Protein AF-A0A382FS19-F1 (afdb_monomer_lite)

Organism: NCBI:txid408172

Structure (mmCIF, N/CA/C/O backbone):
data_AF-A0A382FS19-F1
#
_entry.id   AF-A0A382FS19-F1
#
loop_
_atom_site.group_PDB
_atom_site.id
_atom_site.type_symbol
_atom_site.label_atom_id
_atom_site.label_alt_id
_atom_site.label_comp_id
_atom_site.label_asym_id
_atom_site.label_entity_id
_atom_site.label_seq_id
_atom_site.pdbx_PDB_ins_code
_atom_site.Cartn_x
_atom_site.Cartn_y
_atom_site.Cartn_z
_atom_site.occupancy
_atom_site.B_iso_or_equiv
_atom_site.auth_seq_id
_atom_site.auth_comp_id
_atom_site.auth_asym_id
_atom_site.auth_atom_id
_atom_site.pdbx_PDB_model_num
ATOM 1 N N . MET A 1 1 ? -12.983 11.251 -17.176 1.00 45.72 1 MET A N 1
ATOM 2 C CA . MET A 1 1 ? -12.770 11.541 -15.738 1.00 45.72 1 MET A CA 1
ATOM 3 C C . MET A 1 1 ? -11.297 11.350 -15.413 1.00 45.72 1 MET A C 1
ATOM 5 O O . MET A 1 1 ? -10.741 10.334 -15.815 1.00 45.72 1 MET A O 1
ATOM 9 N N . ALA A 1 2 ? -10.651 12.305 -14.741 1.00 53.81 2 ALA A N 1
ATOM 10 C CA . ALA A 1 2 ? -9.251 12.159 -14.339 1.00 53.81 2 ALA A CA 1
ATOM 11 C C . ALA A 1 2 ? -9.117 11.012 -13.322 1.00 53.81 2 ALA A C 1
ATOM 13 O O . ALA A 1 2 ? -9.805 10.996 -12.300 1.00 53.81 2 ALA A O 1
ATOM 14 N N . LYS A 1 3 ? -8.263 10.024 -13.606 1.00 68.75 3 LYS A N 1
ATOM 15 C CA . LYS A 1 3 ? -8.025 8.901 -12.692 1.00 68.75 3 LYS A CA 1
ATOM 16 C C . LYS A 1 3 ? -7.316 9.431 -11.441 1.00 68.75 3 LYS A C 1
ATOM 18 O O . LYS A 1 3 ? -6.221 9.975 -11.552 1.00 68.75 3 LYS A O 1
ATOM 23 N N . LYS A 1 4 ? -7.919 9.277 -10.254 1.00 79.94 4 LYS A N 1
ATOM 24 C CA . LYS A 1 4 ? -7.267 9.653 -8.985 1.00 79.94 4 LYS A CA 1
ATOM 25 C C . LYS A 1 4 ? -6.001 8.806 -8.797 1.00 79.94 4 LYS A C 1
ATOM 27 O O . LYS A 1 4 ? -6.056 7.576 -8.875 1.00 79.94 4 LYS A O 1
ATOM 32 N N . LEU A 1 5 ? -4.860 9.459 -8.578 1.00 88.75 5 LEU A N 1
ATOM 33 C CA . LEU A 1 5 ? -3.578 8.789 -8.357 1.00 88.75 5 LEU A CA 1
ATOM 34 C C . LEU A 1 5 ? -3.433 8.394 -6.885 1.00 88.75 5 LEU A C 1
ATOM 36 O O . LEU A 1 5 ? -3.767 9.160 -5.985 1.00 88.75 5 LEU A O 1
ATOM 40 N N . SER A 1 6 ? -2.927 7.186 -6.633 1.00 88.56 6 SER A N 1
ATOM 41 C CA . SER A 1 6 ? -2.484 6.794 -5.295 1.00 88.56 6 SER A CA 1
ATOM 42 C C . SER A 1 6 ? -1.213 7.559 -4.916 1.00 88.56 6 SER A C 1
ATOM 44 O O . SER A 1 6 ? -0.484 8.024 -5.790 1.00 88.56 6 SER A O 1
ATOM 46 N N . LYS A 1 7 ? -0.896 7.618 -3.614 1.00 90.69 7 LYS A N 1
ATOM 47 C CA . LYS A 1 7 ? 0.383 8.165 -3.127 1.00 90.69 7 LYS A CA 1
ATOM 48 C C . LYS A 1 7 ? 1.582 7.539 -3.853 1.00 90.69 7 LYS A C 1
ATOM 50 O O . LYS A 1 7 ? 2.447 8.261 -4.329 1.00 90.69 7 LYS A O 1
ATOM 55 N N . SER A 1 8 ? 1.578 6.212 -4.016 1.00 91.06 8 SER A N 1
ATOM 56 C CA . SER A 1 8 ? 2.614 5.488 -4.762 1.00 91.06 8 SER A CA 1
ATOM 57 C C . SER A 1 8 ? 2.730 5.950 -6.215 1.00 91.06 8 SER A C 1
ATOM 59 O O . SER A 1 8 ? 3.830 6.240 -6.661 1.00 91.06 8 SER A O 1
ATOM 61 N N . ARG A 1 9 ? 1.609 6.117 -6.930 1.00 93.38 9 ARG A N 1
ATOM 62 C CA . ARG A 1 9 ? 1.605 6.605 -8.319 1.00 93.38 9 ARG A CA 1
ATOM 63 C C . ARG A 1 9 ? 2.104 8.045 -8.439 1.00 93.38 9 ARG A C 1
ATOM 65 O O . ARG A 1 9 ? 2.782 8.364 -9.408 1.00 93.38 9 ARG A O 1
ATOM 72 N N . ILE A 1 10 ? 1.802 8.911 -7.468 1.00 95.44 10 ILE A N 1
ATOM 73 C CA . ILE A 1 10 ? 2.355 10.275 -7.430 1.00 95.44 10 ILE A CA 1
ATOM 74 C C . ILE A 1 10 ? 3.883 10.209 -7.345 1.00 95.44 10 ILE A C 1
ATOM 76 O O . ILE A 1 10 ? 4.559 10.819 -8.167 1.00 95.44 10 ILE A O 1
ATOM 80 N N . ILE A 1 11 ? 4.421 9.413 -6.415 1.00 96.50 11 ILE A N 1
ATOM 81 C CA . ILE A 1 11 ? 5.870 9.209 -6.282 1.00 96.50 11 ILE A CA 1
ATOM 82 C C . ILE A 1 11 ? 6.460 8.622 -7.573 1.00 96.50 11 ILE A C 1
ATOM 84 O O . ILE A 1 11 ? 7.462 9.139 -8.064 1.00 96.50 11 ILE A O 1
ATOM 88 N N . SER A 1 12 ? 5.822 7.610 -8.174 1.00 95.69 12 SER A N 1
ATOM 89 C CA . SER A 1 12 ? 6.262 7.056 -9.461 1.00 95.69 12 SER A CA 1
ATOM 90 C C . SER A 1 12 ? 6.327 8.124 -10.553 1.00 95.69 12 SER A C 1
ATOM 92 O O . SER A 1 12 ? 7.272 8.131 -11.334 1.00 95.69 12 SER A O 1
ATOM 94 N N . GLY A 1 13 ? 5.353 9.039 -10.597 1.00 96.25 13 GLY A N 1
ATOM 95 C CA . GLY A 1 13 ? 5.315 10.146 -11.553 1.00 96.25 13 GLY A CA 1
ATOM 96 C C . GLY A 1 13 ? 6.402 11.193 -11.327 1.00 96.25 13 GLY A C 1
ATOM 97 O O . GLY A 1 13 ? 6.970 11.676 -12.303 1.00 96.25 13 GLY A O 1
ATOM 98 N N . LEU A 1 14 ? 6.725 11.490 -10.063 1.00 97.06 14 LEU A N 1
ATOM 99 C CA . LEU A 1 14 ? 7.843 12.368 -9.700 1.00 97.06 14 LEU A CA 1
ATOM 100 C C . LEU A 1 14 ? 9.195 11.771 -1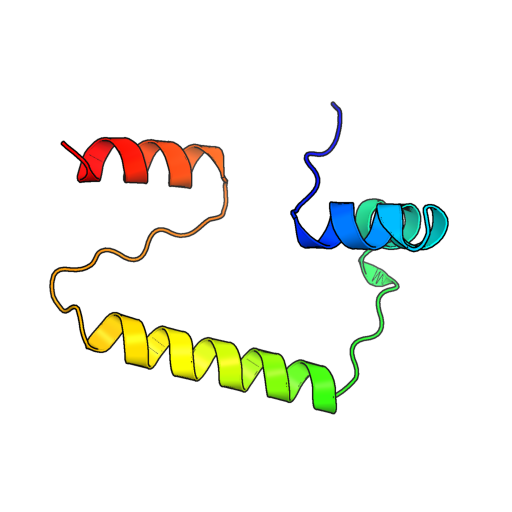0.114 1.00 97.06 14 LEU A C 1
ATOM 102 O O . LEU A 1 14 ? 10.086 12.506 -10.524 1.00 97.06 14 LEU A O 1
ATOM 106 N N . GLN A 1 15 ? 9.344 10.446 -10.035 1.00 96.50 15 GLN A N 1
ATOM 107 C CA . GLN A 1 15 ? 10.554 9.753 -10.486 1.00 96.50 15 GLN A CA 1
ATOM 108 C C . GLN A 1 15 ? 10.622 9.642 -12.013 1.00 96.50 15 GLN A C 1
ATOM 110 O O . GLN A 1 15 ? 11.671 9.852 -12.615 1.00 96.50 15 GLN A O 1
ATOM 115 N N . CYS A 1 16 ? 9.514 9.255 -12.648 1.00 96.88 16 CYS A N 1
ATOM 116 C CA . CYS A 1 16 ? 9.440 9.032 -14.083 1.00 96.88 16 CYS A CA 1
ATOM 117 C C . CYS A 1 16 ? 7.987 9.089 -14.574 1.00 96.88 16 CYS A C 1
ATOM 119 O O . CYS A 1 16 ? 7.177 8.193 -14.326 1.00 96.88 16 CYS A O 1
ATOM 121 N N . VAL A 1 17 ? 7.667 10.095 -15.388 1.00 95.88 17 VAL A N 1
ATOM 122 C CA . VAL A 1 17 ? 6.317 10.262 -15.957 1.00 95.88 17 VAL A CA 1
ATOM 123 C C . VAL A 1 17 ? 5.899 9.059 -16.815 1.00 95.88 17 VAL A C 1
ATOM 125 O O . VAL A 1 17 ? 4.741 8.639 -16.774 1.00 95.88 17 VAL A O 1
ATOM 128 N N . LYS A 1 18 ? 6.841 8.439 -17.546 1.00 96.31 18 LYS A N 1
ATOM 129 C CA . LYS A 1 18 ? 6.563 7.218 -18.326 1.00 96.31 18 LYS A CA 1
ATOM 130 C C . LYS A 1 18 ? 6.169 6.048 -17.423 1.00 96.31 18 LYS A C 1
ATOM 132 O O . LYS A 1 18 ? 5.250 5.313 -17.769 1.00 96.31 18 LYS A O 1
ATOM 137 N N . ARG A 1 19 ? 6.803 5.895 -16.255 1.00 95.19 19 ARG A N 1
ATOM 138 C CA . ARG A 1 19 ? 6.437 4.861 -15.275 1.00 95.19 19 ARG A CA 1
ATOM 139 C C . ARG A 1 19 ? 4.997 5.049 -14.799 1.00 95.19 19 ARG A C 1
ATOM 141 O O . ARG A 1 19 ? 4.214 4.105 -14.870 1.00 95.19 19 ARG A O 1
ATOM 148 N N . LEU A 1 20 ? 4.622 6.271 -14.413 1.00 95.75 20 LEU A N 1
ATOM 149 C CA . LEU A 1 20 ? 3.241 6.599 -14.042 1.00 95.75 20 LEU A CA 1
ATOM 150 C C . LEU A 1 20 ? 2.246 6.250 -15.160 1.00 95.75 20 LEU A C 1
ATOM 152 O O . LEU A 1 20 ? 1.205 5.649 -14.891 1.00 95.75 20 LEU A O 1
ATOM 156 N N . HIS A 1 21 ? 2.566 6.593 -16.412 1.00 94.88 21 HIS A N 1
ATOM 157 C CA . HIS A 1 21 ? 1.719 6.255 -17.556 1.00 94.88 21 HIS A CA 1
ATOM 158 C C . HIS A 1 21 ? 1.474 4.739 -17.655 1.00 94.88 21 HIS A C 1
ATOM 160 O O . HIS A 1 21 ? 0.323 4.308 -17.769 1.00 94.88 21 HIS A O 1
ATOM 166 N N . GLN A 1 22 ? 2.528 3.923 -17.545 1.00 95.38 22 GLN A N 1
ATOM 167 C CA . GLN A 1 22 ? 2.403 2.462 -17.580 1.00 95.38 22 GLN A CA 1
ATOM 168 C C . GLN A 1 22 ? 1.568 1.930 -16.407 1.00 95.38 22 GLN A C 1
ATOM 170 O O . GLN A 1 22 ? 0.644 1.148 -16.624 1.00 95.38 22 GLN A O 1
ATOM 175 N N . GLU A 1 23 ? 1.816 2.402 -15.183 1.00 93.38 23 GLU A N 1
ATOM 176 C CA . GLU A 1 23 ? 1.072 1.980 -13.986 1.00 93.38 23 GLU A CA 1
ATOM 177 C C . GLU A 1 23 ? -0.424 2.337 -14.053 1.00 93.38 23 GLU A C 1
ATOM 179 O O . GLU A 1 23 ? -1.261 1.667 -13.437 1.00 93.38 23 GLU A O 1
ATOM 184 N N . VAL A 1 24 ? -0.781 3.414 -14.758 1.00 93.50 24 VAL A N 1
ATOM 185 C CA . VAL A 1 24 ? -2.160 3.901 -14.875 1.00 93.50 24 VAL A CA 1
ATOM 186 C C . VAL A 1 24 ? -2.913 3.234 -16.020 1.00 93.50 24 VAL A C 1
ATOM 188 O O . VAL A 1 24 ? -4.045 2.790 -15.797 1.00 93.50 24 VAL A O 1
ATOM 191 N N . TYR A 1 25 ? -2.325 3.183 -17.213 1.00 94.00 25 TYR A N 1
ATOM 192 C CA . TYR A 1 25 ? -3.018 2.772 -18.439 1.00 94.00 25 TYR A CA 1
ATOM 193 C C . TYR A 1 25 ? -2.699 1.337 -18.866 1.00 94.00 25 TYR A C 1
ATOM 195 O O . TYR A 1 25 ? -3.488 0.726 -19.584 1.00 94.00 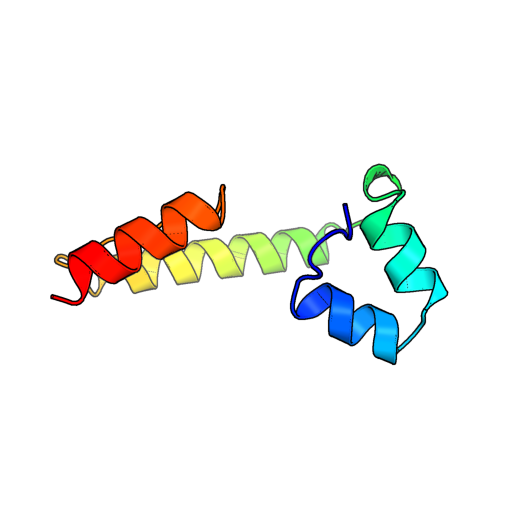25 TYR A O 1
ATOM 203 N N . HIS A 1 26 ? -1.597 0.762 -18.382 1.00 94.69 26 HIS A N 1
ATOM 204 C CA . HIS A 1 26 ? -1.159 -0.588 -18.739 1.00 94.69 26 HIS A CA 1
ATOM 205 C C . HIS A 1 26 ? -0.756 -1.436 -17.516 1.00 94.69 26 HIS A C 1
ATOM 207 O O . HIS A 1 26 ? 0.300 -2.068 -17.544 1.00 94.69 26 HIS A O 1
ATOM 213 N N . PRO A 1 27 ? -1.582 -1.517 -16.453 1.00 90.81 27 PRO A N 1
ATOM 214 C CA . PRO A 1 27 ? -1.207 -2.195 -15.207 1.00 90.81 27 PRO A CA 1
ATOM 215 C C . PRO A 1 27 ? -0.895 -3.687 -15.389 1.00 90.81 27 PRO A C 1
ATOM 217 O O . PRO A 1 27 ? -0.078 -4.226 -14.660 1.00 90.81 27 PRO A O 1
ATOM 220 N N . LYS A 1 28 ? -1.489 -4.343 -16.395 1.00 93.69 28 LYS A N 1
ATOM 221 C CA . LYS A 1 28 ? -1.227 -5.756 -16.724 1.00 93.69 28 LYS A CA 1
ATOM 222 C C . LYS A 1 28 ? 0.197 -6.029 -17.230 1.00 93.69 28 LYS A C 1
ATOM 224 O O . LYS A 1 28 ? 0.563 -7.185 -17.362 1.00 93.69 28 LYS A O 1
ATOM 229 N N . ARG A 1 29 ? 0.965 -4.987 -17.568 1.00 94.06 29 ARG A N 1
ATOM 230 C CA . ARG A 1 29 ? 2.376 -5.099 -17.972 1.00 94.06 29 ARG A CA 1
ATOM 231 C C . ARG A 1 29 ? 3.337 -5.012 -16.787 1.00 94.06 29 ARG A C 1
ATOM 233 O O . ARG A 1 29 ? 4.540 -5.061 -16.999 1.00 94.06 29 ARG A O 1
ATOM 240 N N . ALA A 1 30 ? 2.832 -4.768 -15.578 1.00 90.00 30 ALA A N 1
ATOM 241 C CA . ALA A 1 30 ? 3.678 -4.758 -14.400 1.00 90.00 30 ALA A CA 1
ATOM 242 C C . ALA A 1 30 ? 4.172 -6.181 -14.131 1.00 90.00 30 ALA A C 1
ATOM 244 O O . ALA A 1 30 ? 3.368 -7.104 -14.030 1.00 90.00 30 ALA A O 1
ATOM 245 N N . GLU A 1 31 ? 5.484 -6.326 -14.002 1.00 92.25 31 GLU A N 1
ATOM 246 C CA . GLU A 1 31 ? 6.117 -7.547 -13.523 1.00 92.25 31 GLU A CA 1
ATOM 247 C C . GLU A 1 31 ? 6.467 -7.338 -12.053 1.00 92.25 31 GLU A C 1
ATOM 249 O O . GLU A 1 31 ? 7.090 -6.337 -11.684 1.00 92.25 31 GLU A O 1
ATOM 254 N N . ILE A 1 32 ? 6.014 -8.256 -11.207 1.00 90.25 32 ILE A N 1
ATOM 255 C CA . ILE A 1 32 ? 6.315 -8.269 -9.780 1.00 90.25 32 ILE A CA 1
ATOM 256 C C . ILE A 1 32 ? 7.172 -9.506 -9.554 1.00 90.25 32 ILE A C 1
ATOM 258 O O . ILE A 1 32 ? 6.801 -10.596 -9.973 1.00 90.25 32 ILE A O 1
ATOM 262 N N . SER A 1 33 ? 8.350 -9.328 -8.960 1.00 95.12 33 SER A N 1
ATOM 263 C CA . SER A 1 33 ? 9.210 -10.462 -8.632 1.00 95.12 33 SER A CA 1
ATOM 264 C C . SER A 1 33 ? 8.653 -11.233 -7.439 1.00 95.12 33 SER A C 1
ATOM 266 O O . SER A 1 33 ? 8.087 -10.622 -6.530 1.00 95.12 33 SER A O 1
ATOM 268 N N . ASP A 1 34 ? 8.920 -12.537 -7.377 1.00 97.00 34 ASP A N 1
ATOM 269 C CA . ASP A 1 34 ? 8.533 -13.393 -6.245 1.00 97.00 34 ASP A CA 1
ATOM 270 C C . ASP A 1 34 ? 8.991 -12.812 -4.899 1.00 97.00 34 ASP A C 1
ATOM 272 O O . ASP A 1 34 ? 8.243 -12.789 -3.925 1.00 97.00 34 ASP A O 1
ATOM 276 N N . ALA A 1 35 ? 10.206 -12.256 -4.851 1.00 97.44 35 ALA A N 1
ATOM 277 C CA . ALA A 1 35 ? 10.725 -11.588 -3.659 1.00 97.44 35 ALA A CA 1
ATOM 278 C C . ALA A 1 35 ? 9.857 -10.387 -3.236 1.00 97.44 35 ALA A C 1
ATOM 280 O O . ALA A 1 35 ? 9.631 -10.164 -2.048 1.00 97.44 35 ALA A O 1
ATOM 281 N N . THR A 1 36 ? 9.342 -9.618 -4.200 1.00 94.50 36 THR A N 1
ATOM 282 C CA . THR A 1 36 ? 8.447 -8.486 -3.924 1.00 94.50 36 THR A CA 1
ATOM 283 C C . THR A 1 36 ? 7.074 -8.972 -3.456 1.00 94.50 36 THR A C 1
ATOM 285 O O . THR A 1 36 ? 6.521 -8.406 -2.512 1.00 94.50 36 THR A O 1
ATOM 288 N N . GLU A 1 37 ? 6.535 -10.036 -4.057 1.00 95.88 37 GLU A N 1
ATOM 289 C CA . GLU A 1 37 ? 5.273 -10.643 -3.611 1.00 95.88 37 GLU A CA 1
ATOM 290 C C . GLU A 1 37 ? 5.369 -11.165 -2.174 1.00 95.88 37 GLU A C 1
ATOM 292 O O . GLU A 1 37 ? 4.467 -10.923 -1.370 1.00 95.88 37 GLU A O 1
ATOM 297 N N . GLN A 1 38 ? 6.487 -11.800 -1.815 1.00 97.56 38 GLN A N 1
ATOM 298 C CA . GLN A 1 38 ? 6.743 -12.269 -0.451 1.00 97.56 38 GLN A CA 1
ATOM 299 C C . GLN A 1 38 ? 6.766 -11.119 0.564 1.00 97.56 38 GLN A C 1
ATOM 301 O O . GLN A 1 38 ? 6.176 -11.238 1.639 1.00 97.56 38 GLN A O 1
ATOM 306 N N . ILE A 1 39 ? 7.382 -9.985 0.216 1.00 97.06 39 ILE A N 1
ATOM 307 C CA . ILE A 1 39 ? 7.384 -8.786 1.069 1.00 97.06 39 ILE A CA 1
ATOM 308 C C . ILE A 1 39 ? 5.956 -8.255 1.266 1.00 97.06 39 ILE A C 1
ATOM 310 O O . ILE A 1 39 ? 5.583 -7.891 2.383 1.00 97.06 39 ILE A O 1
ATOM 314 N N . PHE A 1 40 ? 5.129 -8.232 0.215 1.00 94.44 40 PHE A N 1
ATOM 315 C CA . PHE A 1 40 ? 3.725 -7.824 0.342 1.00 94.44 40 PHE A CA 1
ATOM 316 C C . PHE A 1 40 ? 2.916 -8.787 1.211 1.00 94.44 40 PHE A C 1
ATOM 318 O O . PHE A 1 40 ? 2.157 -8.337 2.069 1.00 94.44 40 PHE A O 1
ATOM 325 N N . ALA A 1 41 ? 3.104 -10.095 1.031 1.00 97.31 41 ALA A N 1
ATOM 326 C CA . ALA A 1 41 ? 2.440 -11.110 1.840 1.00 97.31 41 ALA A CA 1
ATOM 327 C C . ALA A 1 41 ? 2.802 -10.966 3.325 1.00 97.31 41 ALA A C 1
ATOM 329 O O . ALA A 1 41 ? 1.909 -10.944 4.173 1.00 97.31 41 ALA A O 1
ATOM 330 N N . GLN A 1 42 ? 4.087 -10.775 3.634 1.00 98.06 42 GLN A N 1
ATOM 331 C CA . GLN A 1 42 ? 4.543 -10.512 4.998 1.00 98.06 42 GLN A CA 1
ATOM 332 C C . GLN A 1 42 ? 3.917 -9.231 5.569 1.00 98.06 42 GLN A C 1
ATOM 334 O O . GLN A 1 42 ? 3.459 -9.223 6.711 1.00 98.06 42 GLN A O 1
ATOM 339 N N . GLY A 1 43 ? 3.852 -8.157 4.777 1.00 96.56 43 GLY A N 1
ATOM 340 C CA . GLY A 1 43 ? 3.197 -6.912 5.182 1.00 96.56 43 GLY A CA 1
ATOM 341 C C . GLY A 1 43 ? 1.718 -7.102 5.532 1.00 96.56 43 GLY A C 1
ATOM 342 O O . GLY A 1 43 ? 1.263 -6.582 6.550 1.00 96.56 43 GLY A O 1
ATOM 343 N N . ASN A 1 44 ? 0.987 -7.889 4.738 1.00 95.62 44 ASN A N 1
ATOM 344 C CA . ASN A 1 44 ? -0.416 -8.212 5.010 1.00 95.62 44 ASN A CA 1
ATOM 345 C C . ASN A 1 44 ? -0.565 -9.009 6.313 1.00 95.62 44 ASN A C 1
ATOM 347 O O . ASN A 1 44 ? -1.377 -8.639 7.154 1.00 95.62 44 ASN A O 1
ATOM 351 N N . GLN A 1 45 ? 0.276 -10.026 6.529 1.00 97.75 45 GLN A N 1
ATOM 352 C CA . GLN A 1 45 ? 0.263 -10.822 7.763 1.00 97.75 45 GLN A CA 1
ATOM 353 C C . GLN A 1 45 ? 0.502 -9.962 9.010 1.00 97.75 45 GLN A C 1
ATOM 355 O O . GLN A 1 45 ? -0.191 -10.111 10.016 1.00 97.75 45 GLN A O 1
ATOM 360 N N . ILE A 1 46 ? 1.465 -9.037 8.951 1.00 97.38 46 ILE A N 1
ATOM 361 C CA . ILE A 1 46 ? 1.718 -8.097 10.051 1.00 97.38 46 ILE A CA 1
ATOM 362 C C . ILE A 1 46 ? 0.511 -7.173 10.259 1.00 97.38 46 ILE A C 1
ATOM 364 O O . ILE A 1 46 ? 0.140 -6.906 11.401 1.00 97.38 46 ILE A O 1
ATOM 368 N N . GLY A 1 47 ? -0.116 -6.703 9.178 1.00 94.62 47 GLY A N 1
ATOM 369 C CA . GLY A 1 47 ? -1.333 -5.892 9.239 1.00 94.62 47 GLY A CA 1
ATOM 370 C C . GLY A 1 47 ? -2.490 -6.608 9.939 1.00 94.62 47 GLY A C 1
ATOM 371 O O . GLY A 1 47 ? -3.141 -6.015 10.802 1.00 94.62 47 GLY A O 1
ATOM 372 N N . ASP A 1 48 ? -2.694 -7.889 9.635 1.00 94.88 48 ASP A N 1
ATOM 373 C CA . ASP A 1 48 ? -3.724 -8.717 10.268 1.00 94.88 48 ASP A CA 1
ATOM 374 C C . ASP A 1 48 ? -3.461 -8.886 11.769 1.00 94.88 48 ASP A C 1
ATOM 376 O O . ASP A 1 48 ? -4.361 -8.685 12.589 1.00 94.88 48 ASP A O 1
ATOM 380 N N . LEU A 1 49 ? -2.213 -9.184 12.148 1.00 96.44 49 LEU A N 1
ATOM 381 C CA . LEU A 1 49 ? -1.806 -9.283 13.553 1.00 96.44 49 LEU A CA 1
ATOM 382 C C . LEU A 1 49 ? -1.985 -7.955 14.297 1.00 96.44 49 LEU A C 1
ATOM 384 O O . LEU A 1 49 ? -2.439 -7.949 15.440 1.00 96.44 49 LEU A O 1
ATOM 388 N N . ALA A 1 50 ? -1.660 -6.830 13.658 1.00 95.31 50 ALA A N 1
ATOM 389 C CA . ALA A 1 50 ? -1.857 -5.509 14.243 1.00 95.31 50 ALA A CA 1
ATOM 390 C C . ALA A 1 50 ? -3.345 -5.224 14.492 1.00 95.31 50 ALA A C 1
ATOM 392 O O . ALA A 1 50 ? -3.690 -4.727 15.560 1.00 95.31 50 ALA A O 1
ATOM 393 N N . CYS A 1 51 ? -4.233 -5.591 13.562 1.00 94.81 51 CYS A N 1
ATOM 394 C CA . CYS A 1 51 ? -5.678 -5.433 13.748 1.00 94.81 51 CYS A CA 1
ATOM 395 C C . CYS A 1 51 ? -6.200 -6.263 14.931 1.00 94.81 51 CYS A C 1
ATOM 397 O O . CYS A 1 51 ? -7.027 -5.774 15.698 1.00 94.81 51 CYS A O 1
ATOM 399 N N . GLN A 1 52 ? -5.679 -7.478 15.138 1.00 95.44 52 GLN A N 1
ATOM 400 C CA . GLN A 1 52 ? -6.066 -8.337 16.269 1.00 95.44 52 GLN A CA 1
ATOM 401 C C . GLN A 1 52 ? -5.740 -7.723 17.641 1.00 95.44 52 GLN A C 1
ATOM 403 O O . GLN A 1 52 ? -6.417 -8.036 18.619 1.00 95.44 52 GLN A O 1
ATOM 408 N N . GLN A 1 53 ? -4.750 -6.826 17.730 1.00 96.50 53 GLN A N 1
ATOM 409 C CA . GLN A 1 53 ? -4.430 -6.108 18.975 1.00 96.50 53 GLN A CA 1
ATOM 410 C C . GLN A 1 53 ? -5.493 -5.065 19.360 1.00 96.50 53 GLN A C 1
ATOM 412 O O . GLN A 1 53 ? -5.506 -4.586 20.493 1.00 96.50 53 GLN A O 1
ATOM 417 N N . PHE A 1 54 ? -6.401 -4.723 18.443 1.00 94.31 54 PHE A N 1
ATOM 418 C CA . PHE A 1 54 ? -7.487 -3.774 18.663 1.00 94.31 54 PHE A CA 1
ATOM 419 C C . PHE A 1 54 ? -8.832 -4.478 18.439 1.00 94.31 54 PHE A C 1
ATOM 421 O O . PHE A 1 54 ? -9.457 -4.284 17.399 1.00 94.31 54 PHE A O 1
ATOM 428 N N . PRO A 1 55 ? -9.319 -5.280 19.407 1.00 90.12 55 PRO A N 1
ATOM 429 C CA . PRO A 1 55 ? -10.506 -6.126 19.227 1.00 90.12 55 PRO A CA 1
ATOM 430 C C . PRO A 1 55 ? -11.803 -5.343 18.975 1.00 90.12 55 PRO A C 1
ATOM 432 O O . PRO A 1 55 ? -12.749 -5.885 18.415 1.00 90.12 55 PRO A O 1
ATOM 435 N N . ASN A 1 56 ? -11.840 -4.063 19.358 1.00 92.44 56 ASN A N 1
ATOM 436 C CA . ASN A 1 56 ? -12.961 -3.156 19.090 1.00 92.44 56 ASN A CA 1
ATOM 437 C C . ASN A 1 56 ? -12.739 -2.293 17.833 1.00 92.44 56 ASN A C 1
ATOM 439 O O . ASN A 1 56 ? -13.552 -1.423 17.526 1.00 92.44 56 ASN A O 1
ATOM 443 N N . GLY A 1 57 ? -11.614 -2.476 17.140 1.00 92.62 57 GLY A N 1
ATOM 444 C CA . GLY A 1 57 ? -11.303 -1.780 15.901 1.00 92.62 57 GLY A CA 1
ATOM 445 C C . GLY A 1 57 ? -12.149 -2.308 14.745 1.00 92.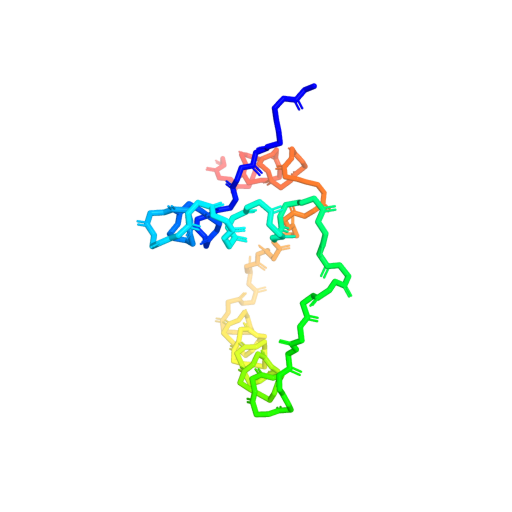62 57 GLY A C 1
ATOM 446 O O . GLY A 1 57 ? -12.446 -3.497 14.659 1.00 92.62 57 GLY A O 1
ATOM 447 N N . VAL A 1 58 ? -12.516 -1.417 13.825 1.00 93.19 58 VAL A N 1
ATOM 448 C CA . VAL A 1 58 ? -13.234 -1.778 12.598 1.00 93.19 58 VAL A CA 1
ATOM 449 C C . VAL A 1 58 ? -12.295 -1.597 11.414 1.00 93.19 58 VAL A C 1
ATOM 451 O O . VAL A 1 58 ? -11.852 -0.484 11.128 1.00 93.19 58 VAL A O 1
ATOM 454 N N . LEU A 1 59 ? -11.998 -2.688 10.706 1.00 92.88 59 LEU A N 1
ATOM 455 C CA . LEU A 1 59 ? -11.241 -2.623 9.461 1.00 92.88 59 LEU A CA 1
ATOM 456 C C . LEU A 1 59 ? -12.142 -2.084 8.343 1.00 92.88 59 LEU A C 1
ATOM 458 O O . LEU A 1 59 ? -13.147 -2.695 7.982 1.00 92.88 59 LEU A O 1
ATOM 462 N N . ILE A 1 60 ? -11.772 -0.935 7.782 1.00 93.88 60 ILE A N 1
ATOM 463 C CA . ILE A 1 60 ? -12.496 -0.312 6.673 1.00 93.88 60 ILE A CA 1
ATOM 464 C C . ILE A 1 60 ? -11.789 -0.666 5.365 1.00 93.88 60 ILE A C 1
ATOM 466 O O . ILE A 1 60 ? -10.672 -0.211 5.113 1.00 93.88 60 ILE A O 1
ATOM 470 N N . ASP A 1 61 ? -12.455 -1.450 4.513 1.00 90.88 61 ASP A N 1
ATOM 471 C CA . ASP A 1 61 ? -11.973 -1.702 3.154 1.00 90.88 61 ASP A CA 1
ATOM 472 C C . ASP A 1 61 ? -11.951 -0.392 2.353 1.00 90.88 61 ASP A C 1
ATOM 474 O O . ASP A 1 61 ? -12.870 0.428 2.399 1.00 90.88 61 ASP A O 1
ATOM 478 N N . ARG A 1 62 ? -10.868 -0.199 1.605 1.00 84.81 62 ARG A N 1
ATOM 479 C CA . ARG A 1 62 ? -10.612 0.979 0.786 1.00 84.81 62 ARG A CA 1
ATOM 480 C C . ARG A 1 62 ? -11.397 0.975 -0.529 1.00 84.81 62 ARG A C 1
ATOM 482 O O . ARG A 1 62 ? -11.419 2.015 -1.194 1.00 84.81 62 ARG A O 1
ATOM 489 N N . ASN A 1 63 ? -11.972 -0.148 -0.960 1.00 85.38 63 ASN A N 1
ATOM 490 C CA . ASN A 1 63 ? -12.576 -0.259 -2.286 1.00 85.38 63 ASN A CA 1
ATOM 491 C C . ASN A 1 63 ? -14.107 -0.459 -2.238 1.00 85.38 63 ASN A C 1
ATOM 493 O O . ASN A 1 63 ? -14.546 -1.5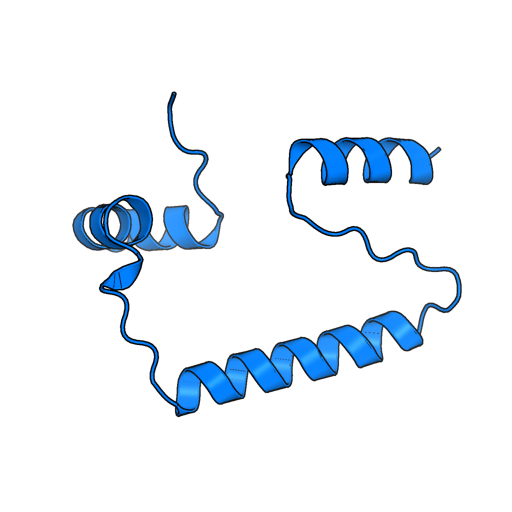14 -1.796 1.00 85.38 63 ASN A O 1
ATOM 497 N N . PRO A 1 64 ? -14.922 0.488 -2.753 1.00 89.38 64 PRO A N 1
ATOM 498 C CA . PRO A 1 64 ? -14.552 1.76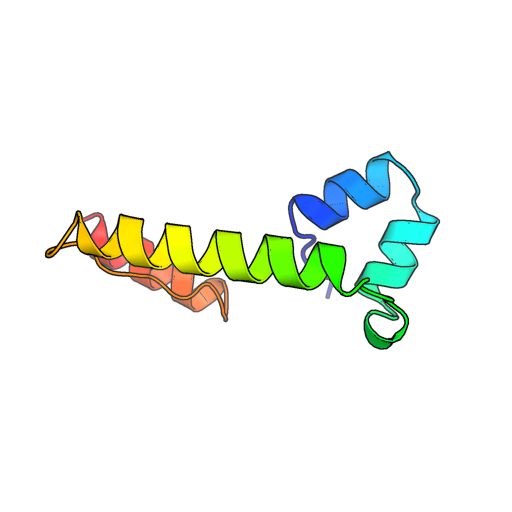3 -3.373 1.00 89.38 64 PRO A CA 1
ATOM 499 C C . PRO A 1 64 ? -14.213 2.853 -2.342 1.00 89.38 64 PRO A C 1
ATOM 501 O O . PRO A 1 64 ? -14.795 2.924 -1.264 1.00 89.38 64 PRO A O 1
ATOM 504 N N . LEU A 1 65 ? -13.322 3.784 -2.713 1.00 87.38 65 LEU A N 1
ATOM 505 C CA . LEU A 1 65 ? -12.848 4.843 -1.803 1.00 87.38 65 LEU A CA 1
ATOM 506 C C . LEU A 1 65 ? -13.987 5.696 -1.226 1.00 87.38 65 LEU A C 1
ATOM 508 O O . LEU A 1 65 ? -13.899 6.152 -0.092 1.00 87.38 65 LEU A O 1
ATOM 512 N N . SER A 1 66 ? -15.048 5.922 -2.000 1.00 91.19 66 SER A N 1
ATOM 513 C CA . SER A 1 66 ? -16.232 6.652 -1.542 1.00 91.19 66 SER A CA 1
ATOM 514 C C . SER A 1 66 ? -16.921 5.967 -0.363 1.00 91.19 66 SER A C 1
ATOM 516 O O . SER A 1 66 ? -17.368 6.642 0.558 1.00 91.19 66 SER A O 1
ATOM 518 N N . GLU A 1 67 ? -16.990 4.637 -0.376 1.00 93.94 67 GLU A N 1
ATOM 519 C CA . GLU A 1 67 ? -17.597 3.874 0.712 1.00 93.94 67 GLU A CA 1
ATOM 520 C C . GLU A 1 67 ? -16.700 3.871 1.951 1.00 93.94 67 GLU A C 1
ATOM 522 O O . GLU A 1 67 ? -17.194 4.066 3.060 1.00 93.94 67 GLU A O 1
ATOM 527 N N . ALA A 1 68 ? -15.386 3.736 1.753 1.00 93.69 68 ALA A N 1
ATOM 528 C CA . ALA A 1 68 ? -14.404 3.799 2.830 1.00 93.69 68 ALA A CA 1
ATOM 529 C C . ALA A 1 68 ? -14.487 5.125 3.604 1.00 93.69 68 ALA A C 1
ATOM 531 O O . ALA A 1 68 ? -14.528 5.134 4.834 1.00 93.69 68 ALA A O 1
ATOM 532 N N . LEU A 1 69 ? -14.556 6.249 2.880 1.00 94.12 69 LEU A N 1
ATOM 533 C CA . LEU A 1 69 ? -14.678 7.582 3.477 1.00 94.12 69 LEU A CA 1
ATOM 534 C C . LEU A 1 69 ? -15.978 7.727 4.273 1.00 94.12 69 LEU A C 1
ATOM 536 O O . LEU A 1 69 ? -15.927 8.132 5.430 1.00 94.12 69 LEU A O 1
ATOM 540 N N . ARG A 1 70 ? -17.116 7.315 3.697 1.00 95.25 70 ARG A N 1
ATOM 541 C CA . ARG A 1 70 ? -18.416 7.355 4.385 1.00 95.25 70 ARG A CA 1
ATOM 542 C C . ARG A 1 70 ? -18.395 6.552 5.690 1.00 95.25 70 ARG A C 1
ATOM 544 O O . ARG A 1 70 ? -18.770 7.077 6.731 1.00 95.25 70 ARG A O 1
ATOM 551 N N . LYS A 1 71 ? -17.916 5.302 5.648 1.00 95.94 71 LYS A N 1
ATOM 552 C CA . LYS A 1 71 ? -17.791 4.443 6.842 1.00 95.94 71 LYS A CA 1
ATOM 553 C C . LYS A 1 71 ? -16.880 5.065 7.900 1.00 95.94 71 LYS A C 1
ATOM 555 O O . LYS A 1 71 ? -17.167 4.973 9.086 1.00 95.94 71 LYS A O 1
ATOM 560 N N . THR A 1 72 ? -15.796 5.709 7.470 1.00 95.19 72 THR A N 1
ATOM 561 C CA . THR A 1 72 ? -14.863 6.381 8.384 1.00 95.19 72 THR A CA 1
ATOM 562 C C . THR A 1 72 ? -15.548 7.543 9.104 1.00 95.19 72 THR A C 1
ATOM 564 O O . THR A 1 72 ? -15.442 7.649 10.320 1.00 95.19 72 THR A O 1
ATOM 567 N N . GLU A 1 73 ? -16.289 8.387 8.381 1.00 96.12 73 GLU A N 1
ATOM 568 C CA . GLU A 1 73 ? -17.051 9.498 8.973 1.00 96.12 73 GLU A CA 1
ATOM 569 C C . GLU A 1 73 ? -18.152 9.030 9.934 1.00 96.12 73 GLU A C 1
ATOM 571 O O . GLU A 1 73 ? -18.425 9.701 10.927 1.00 96.12 73 GLU A O 1
ATOM 576 N N . GLU A 1 74 ? -18.791 7.892 9.656 1.00 95.69 7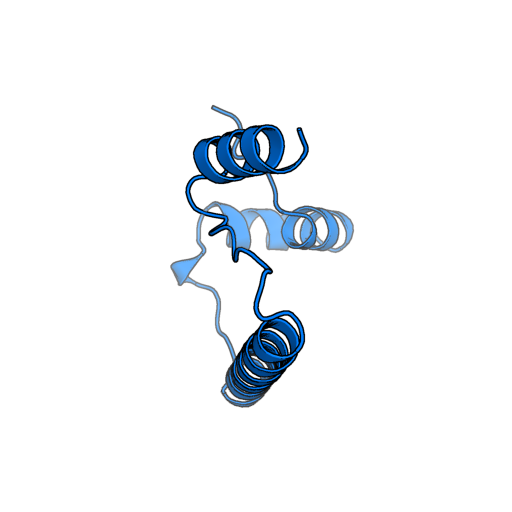4 GLU A N 1
ATOM 577 C CA . GLU A 1 74 ? -19.818 7.305 10.526 1.00 95.69 74 GLU A CA 1
ATOM 578 C C . GLU A 1 74 ? -19.248 6.811 11.861 1.00 95.69 74 GLU A C 1
ATOM 580 O O . GLU A 1 74 ? -19.913 6.952 12.883 1.00 95.69 74 GLU A O 1
ATOM 585 N N . LEU A 1 75 ? -18.027 6.267 11.855 1.00 94.19 75 LEU A N 1
ATOM 586 C CA . LEU A 1 75 ? -17.388 5.657 13.028 1.00 94.19 75 LEU A CA 1
ATOM 587 C C . LEU A 1 75 ? -16.579 6.636 13.893 1.00 94.19 75 LEU A C 1
ATOM 589 O O . LEU A 1 75 ? -16.195 6.282 15.002 1.00 94.19 75 LEU A O 1
ATOM 593 N N . LEU A 1 76 ? -16.286 7.839 13.392 1.00 91.19 76 LEU A N 1
ATOM 594 C CA . LEU A 1 76 ? -15.565 8.883 14.137 1.00 91.19 76 LEU A CA 1
ATOM 595 C C . LEU A 1 76 ? -16.481 9.798 14.972 1.00 91.19 76 LEU A C 1
ATOM 597 O O . LEU A 1 76 ? -15.973 10.696 15.643 1.00 91.19 76 LEU A O 1
ATOM 601 N N . LYS A 1 77 ? -17.801 9.615 14.892 1.00 71.31 77 LYS A N 1
ATOM 602 C CA . LYS A 1 77 ? -18.793 10.337 15.703 1.00 71.31 77 LYS A CA 1
ATOM 603 C C . LYS A 1 77 ? -18.948 9.699 17.075 1.00 71.31 77 LYS A C 1
ATOM 605 O O . LYS A 1 77 ? -19.149 10.478 18.030 1.00 71.31 77 LYS A O 1
#

pLDDT: mean 92.07, std 8.53, range [45.72, 98.06]

Secondary structure (DSSP, 8-state):
-PPPPPHHHHHHHHH-HHHHHHHHH-GGG----HHHHHHHHHHHHHHHHHHHT-TT------SSHHHHHHHHHHHT-

Foldseek 3Di:
DDDDDDPVLVVLCVVPVVSSVCVPPPVVPDDADPVNVVVVVVVVVVVVVVVVVPVVDDDQDCVPVVRSVVVVVVVVD

Radius of gyration: 16.25 Å; chains: 1; bounding box: 30×26×38 Å

Sequence (77 aa):
MAKKLSKSRIISGLQCVKRLHQEVYHPKRAEISDATEQIFAQGNQIGDLACQQFPNGVLIDRNPLSEALRKTEELLK